Protein AF-A0AAP0N2M9-F1 (afdb_monomer)

Secondary structure (DSSP, 8-state):
----TTHHHHHHHHHHHHGGGHHHHHHHHHHHHHHH-GGGGGGSTTTTT--S-GGG-HHHHHHHHHHHHHHH--

Radius of gyration: 14.4 Å; Cα contacts (8 Å, |Δi|>4): 39; chains: 1; bounding box: 37×22×34 Å

Organism: Liquidambar formosana (NCBI:txid63359)

InterPro domains:
  IPR000971 Globin [PF00042] (28-66)
  IPR000971 Globin [PS01033] (2-74)
  IPR001032 Leghaemoglobin-like [PTHR22924] (2-68)
  IPR009050 G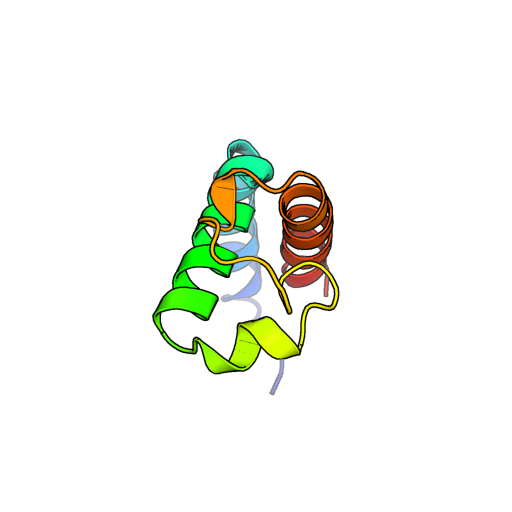lobin-like superfamily [SSF46458] (1-66)
  IPR012292 Globin/Protoglobin [G3DSA:1.10.490.10] (1-71)

Sequence (74 aa):
MGFTEKEEPLVKESWEVLKQYIPQQSVHFFTLILEIAPGAKSMFSYLKDSDEIPQNNPKLKAHAVKKYIKFYFC

Structure (mmCIF, N/CA/C/O backbone):
data_AF-A0AAP0N2M9-F1
#
_entry.id   AF-A0AAP0N2M9-F1
#
loop_
_atom_site.group_PDB
_atom_site.id
_atom_site.type_symbol
_atom_site.label_atom_id
_atom_site.label_alt_id
_atom_site.label_comp_id
_atom_site.label_asym_id
_atom_site.label_entity_id
_atom_site.label_seq_id
_atom_site.pdbx_PDB_ins_code
_atom_site.Cartn_x
_atom_site.Cartn_y
_atom_site.Cartn_z
_atom_site.occupancy
_atom_site.B_iso_or_equiv
_atom_site.auth_seq_id
_atom_site.auth_comp_id
_atom_site.auth_asym_id
_atom_site.auth_atom_id
_atom_site.pdbx_PDB_model_nu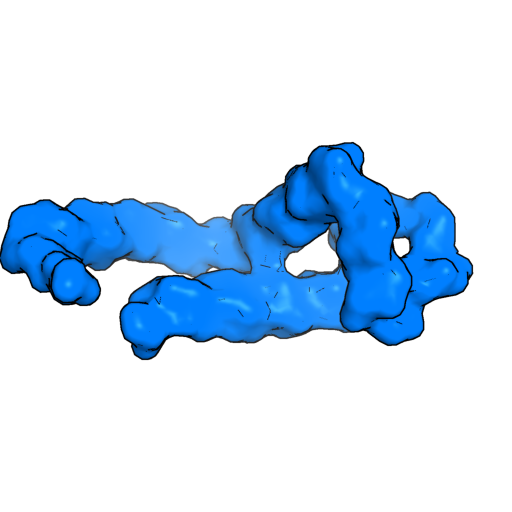m
ATOM 1 N N . MET A 1 1 ? -27.157 6.826 -0.939 1.00 49.72 1 MET A N 1
ATOM 2 C CA . MET A 1 1 ? -26.447 5.815 -0.130 1.00 49.72 1 MET A CA 1
ATOM 3 C C . MET A 1 1 ? -25.177 6.470 0.368 1.00 49.72 1 MET A C 1
ATOM 5 O O . MET A 1 1 ? -24.374 6.877 -0.459 1.00 49.72 1 MET A O 1
ATOM 9 N N . GLY A 1 2 ? -25.075 6.682 1.675 1.00 72.25 2 GLY A N 1
ATOM 10 C CA . GLY A 1 2 ? -23.911 7.266 2.340 1.00 72.25 2 GLY A CA 1
ATOM 11 C C . GLY A 1 2 ? -23.547 6.398 3.538 1.00 72.25 2 GLY A C 1
ATOM 12 O O . GLY A 1 2 ? -24.396 5.631 3.995 1.00 72.25 2 GLY A O 1
ATOM 13 N N . PHE A 1 3 ? -22.300 6.502 3.990 1.00 77.44 3 PHE A N 1
ATOM 14 C CA . PHE A 1 3 ? -21.807 5.814 5.182 1.00 77.44 3 PHE A CA 1
ATOM 15 C C . PHE A 1 3 ? -22.758 6.015 6.368 1.00 77.44 3 PHE A C 1
ATOM 17 O O . PHE A 1 3 ? -23.205 7.133 6.631 1.00 77.44 3 PHE A O 1
ATOM 24 N N . THR A 1 4 ? -23.084 4.933 7.069 1.00 84.19 4 THR A N 1
ATOM 25 C CA . THR A 1 4 ? -23.876 4.988 8.300 1.00 84.19 4 THR A CA 1
ATOM 26 C C . THR A 1 4 ? -22.986 5.299 9.504 1.00 84.19 4 THR A C 1
ATOM 28 O O . THR A 1 4 ? -21.802 4.955 9.525 1.00 84.19 4 THR A O 1
ATOM 31 N N . GLU A 1 5 ? -23.566 5.874 10.562 1.00 82.62 5 GLU A N 1
ATOM 32 C CA . GLU A 1 5 ? -22.856 6.189 11.818 1.00 82.62 5 GLU A CA 1
ATOM 33 C C . GLU A 1 5 ? -22.227 4.959 12.498 1.00 82.62 5 GLU A C 1
ATOM 35 O O . GLU A 1 5 ? -21.352 5.096 13.347 1.00 82.62 5 GLU A O 1
ATOM 40 N N . LYS A 1 6 ? -22.662 3.744 12.136 1.00 87.31 6 LYS A N 1
ATOM 41 C CA . LYS A 1 6 ? -22.105 2.483 12.647 1.00 87.31 6 LYS A CA 1
ATOM 42 C C . LYS A 1 6 ? -20.939 1.961 11.809 1.00 87.31 6 LYS A C 1
ATOM 44 O O . LYS A 1 6 ? -20.107 1.230 12.332 1.00 87.31 6 LYS A O 1
ATOM 49 N N . GLU A 1 7 ? -20.866 2.318 10.531 1.00 87.19 7 GLU A N 1
ATOM 50 C CA . GLU A 1 7 ? -19.789 1.894 9.627 1.00 87.19 7 GLU A CA 1
ATOM 51 C C . GLU A 1 7 ? -18.556 2.790 9.767 1.00 87.19 7 GLU A C 1
ATOM 53 O O . GLU A 1 7 ? -17.431 2.299 9.725 1.00 87.19 7 GLU A O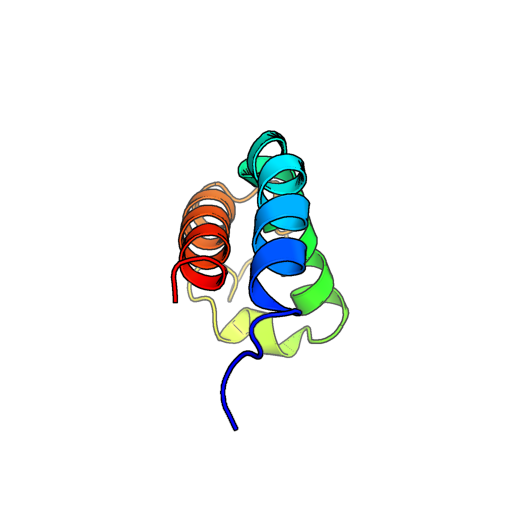 1
ATOM 58 N N . GLU A 1 8 ? -18.753 4.091 9.997 1.00 85.19 8 GLU A N 1
ATOM 59 C CA . GLU A 1 8 ? -17.664 5.048 10.208 1.00 85.19 8 GLU A CA 1
ATOM 60 C C . GLU A 1 8 ? -16.676 4.641 11.329 1.00 85.19 8 GLU A C 1
ATOM 62 O O . GLU A 1 8 ? -15.468 4.642 11.067 1.00 85.19 8 GLU A O 1
ATOM 67 N N . PRO A 1 9 ? -17.109 4.258 12.551 1.00 88.56 9 PRO A N 1
ATOM 68 C CA . PRO A 1 9 ? -16.180 3.835 13.598 1.00 88.56 9 PRO A CA 1
ATOM 69 C C . PRO A 1 9 ? -15.437 2.545 13.232 1.00 88.56 9 PRO A C 1
ATOM 71 O O . PRO A 1 9 ? -14.236 2.457 13.470 1.00 88.56 9 PRO A O 1
ATOM 74 N N . LEU A 1 10 ? -16.096 1.588 12.571 1.00 89.44 10 LEU A N 1
ATOM 75 C CA . LEU A 1 10 ? -15.465 0.331 12.150 1.00 89.44 10 LEU A CA 1
ATOM 76 C C . LEU A 1 10 ? -14.352 0.564 11.119 1.00 89.44 10 LEU A C 1
ATOM 78 O O . LEU A 1 10 ? -13.292 -0.066 11.183 1.00 89.44 10 LEU A O 1
ATOM 82 N N . VAL A 1 11 ? -14.566 1.490 10.179 1.00 87.69 11 VAL A N 1
ATOM 83 C CA . VAL A 1 11 ? -13.539 1.883 9.204 1.00 87.69 11 VAL A CA 1
ATOM 84 C C . VAL A 1 11 ? -12.366 2.567 9.900 1.00 87.69 11 VAL A C 1
ATOM 86 O O . VAL A 1 11 ? -11.215 2.250 9.593 1.00 87.69 11 VAL A O 1
ATOM 89 N N . LYS A 1 12 ? -12.631 3.455 10.866 1.00 86.00 12 LYS A N 1
ATOM 90 C CA . LYS A 1 12 ? -11.581 4.128 11.647 1.00 86.00 12 LYS A CA 1
ATOM 91 C C . LYS A 1 12 ? -10.750 3.136 12.459 1.00 86.00 12 LYS A C 1
ATOM 93 O O . LYS A 1 12 ? -9.527 3.181 12.389 1.00 86.00 12 LYS A O 1
ATOM 98 N N . GLU A 1 13 ? -11.387 2.215 13.174 1.00 90.06 13 GLU A N 1
ATOM 99 C CA . GLU A 1 13 ? -10.696 1.186 13.961 1.00 90.06 13 GLU A CA 1
ATOM 100 C C . GLU A 1 13 ? -9.838 0.273 13.077 1.00 90.06 13 GLU A C 1
ATOM 102 O O . GLU A 1 13 ? -8.668 0.027 13.375 1.00 90.06 13 GLU A O 1
ATOM 107 N N . SER A 1 14 ? -10.377 -0.162 11.935 1.00 88.94 14 SER A N 1
ATOM 108 C CA . SER A 1 14 ? -9.628 -0.969 10.964 1.00 88.94 14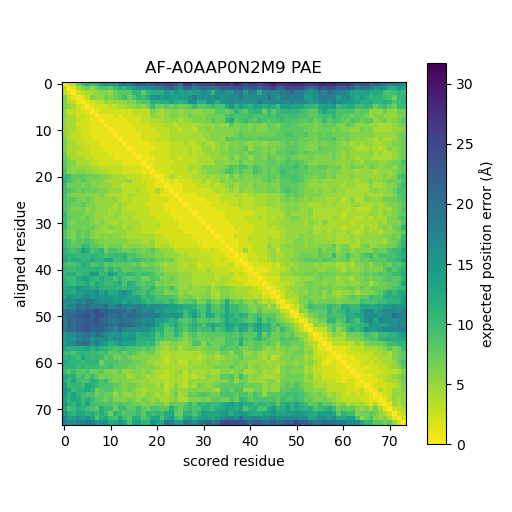 SER A CA 1
ATOM 109 C C . SER A 1 14 ? -8.427 -0.204 10.396 1.00 88.94 14 SER A C 1
ATOM 111 O O . SER A 1 14 ? -7.342 -0.766 10.216 1.00 88.94 14 SER A O 1
ATOM 113 N N . TRP A 1 15 ? -8.591 1.097 10.142 1.00 85.12 15 TRP A N 1
ATOM 114 C CA . TRP A 1 15 ? -7.523 1.965 9.655 1.00 85.12 15 TRP A CA 1
ATOM 115 C C . TRP A 1 15 ? -6.382 2.129 10.665 1.00 85.12 15 TRP A C 1
ATOM 117 O O . TRP A 1 15 ? -5.216 2.105 10.269 1.00 85.12 15 TRP A O 1
ATOM 127 N N . GLU A 1 16 ? -6.681 2.238 11.961 1.00 88.25 16 GLU A N 1
ATOM 128 C CA . GLU A 1 16 ? -5.664 2.360 13.014 1.00 88.25 16 GLU A CA 1
ATOM 129 C C . GLU A 1 16 ? -4.696 1.167 13.050 1.00 88.25 16 GLU A C 1
ATOM 131 O O . GLU A 1 16 ? -3.507 1.343 13.332 1.00 88.25 16 GLU A O 1
ATOM 136 N N . VAL A 1 17 ? -5.178 -0.026 12.696 1.00 89.06 17 VAL A N 1
ATOM 137 C CA . VAL A 1 17 ? -4.350 -1.229 12.545 1.00 89.06 17 VAL A CA 1
ATOM 138 C C . VAL A 1 17 ? -3.604 -1.209 11.208 1.00 89.06 17 VAL A C 1
ATOM 140 O O . VAL A 1 17 ? -2.386 -1.389 11.160 1.00 89.06 17 VAL A O 1
ATOM 143 N N . LEU A 1 18 ? -4.312 -0.944 10.105 1.00 84.56 18 LEU A N 1
ATOM 144 C CA . LEU A 1 18 ? -3.748 -1.006 8.752 1.00 84.56 18 LEU A CA 1
ATOM 145 C C . LEU A 1 18 ? -2.674 0.056 8.498 1.00 84.56 18 LEU A C 1
ATOM 147 O O . LEU A 1 18 ? -1.737 -0.195 7.733 1.00 84.56 18 LEU A O 1
ATOM 151 N N . LYS A 1 19 ? -2.765 1.225 9.145 1.00 83.19 19 LYS A N 1
ATOM 152 C CA . LYS A 1 19 ? -1.827 2.330 8.920 1.00 83.19 19 LYS A CA 1
ATOM 153 C C . LYS A 1 19 ? -0.381 1.979 9.288 1.00 83.19 19 LYS A C 1
ATOM 155 O O . LYS A 1 19 ? 0.552 2.514 8.695 1.00 83.19 19 LYS A O 1
ATOM 160 N N . GLN A 1 20 ? -0.190 1.049 10.225 1.00 86.56 20 GLN A N 1
ATOM 161 C CA . GLN A 1 20 ? 1.133 0.606 10.679 1.00 86.56 20 GLN A CA 1
ATOM 162 C C . GLN A 1 20 ? 1.887 -0.192 9.603 1.00 86.56 20 GLN A C 1
ATOM 164 O O . GLN A 1 20 ? 3.115 -0.217 9.593 1.00 86.56 20 GLN A O 1
ATOM 169 N N . TYR A 1 21 ? 1.156 -0.783 8.654 1.00 86.25 21 TYR A N 1
ATOM 170 C CA . TYR A 1 21 ? 1.693 -1.685 7.636 1.00 86.25 21 TYR A CA 1
ATOM 171 C C . TYR A 1 21 ? 1.483 -1.164 6.210 1.00 86.25 21 TYR A C 1
ATOM 173 O O . TYR A 1 21 ? 1.629 -1.923 5.252 1.00 86.25 21 TYR A O 1
ATOM 181 N N . ILE A 1 22 ? 1.182 0.133 6.032 1.00 83.00 22 ILE A N 1
ATOM 182 C CA . ILE A 1 22 ? 0.871 0.734 4.720 1.00 83.00 22 ILE A CA 1
ATOM 183 C C . ILE A 1 22 ? 1.877 0.347 3.627 1.00 83.00 22 ILE A C 1
ATOM 185 O O . ILE A 1 22 ? 1.426 -0.061 2.555 1.00 83.00 22 ILE A O 1
ATOM 189 N N . PRO A 1 23 ? 3.209 0.420 3.825 1.00 81.12 23 PRO A N 1
ATOM 190 C CA . PRO A 1 23 ? 4.152 0.098 2.754 1.00 81.12 23 PRO A CA 1
ATOM 191 C C . PRO A 1 23 ? 4.048 -1.353 2.270 1.00 81.12 23 PRO A C 1
ATOM 193 O O . PRO A 1 23 ? 4.218 -1.616 1.085 1.00 81.12 23 PRO A O 1
ATOM 196 N N . GLN A 1 24 ? 3.754 -2.288 3.171 1.00 83.06 24 GLN A N 1
ATOM 197 C CA . GLN A 1 24 ? 3.659 -3.718 2.872 1.00 83.06 24 GLN A CA 1
ATOM 198 C C . GLN A 1 24 ? 2.272 -4.060 2.318 1.00 83.06 24 GLN A C 1
ATOM 200 O O . GLN A 1 24 ? 2.159 -4.691 1.267 1.00 83.06 24 GLN A O 1
ATOM 205 N N . GLN A 1 25 ? 1.220 -3.564 2.973 1.00 83.38 25 GLN A N 1
ATOM 206 C CA . GLN A 1 25 ? -0.165 -3.844 2.613 1.00 83.38 25 GLN A CA 1
ATOM 207 C C . GLN A 1 25 ? -0.555 -3.211 1.278 1.00 83.38 25 GLN A C 1
ATOM 209 O O . GLN A 1 25 ? -1.250 -3.835 0.482 1.00 83.38 25 GLN A O 1
ATOM 214 N N . SER A 1 26 ? -0.076 -1.995 0.997 1.00 82.19 26 SER A N 1
ATOM 215 C CA . SER A 1 26 ? -0.347 -1.327 -0.279 1.00 82.19 26 SER A CA 1
ATOM 216 C C . SER A 1 26 ? 0.248 -2.107 -1.449 1.00 82.19 26 SER A C 1
ATOM 218 O O . SER A 1 26 ? -0.428 -2.338 -2.443 1.00 82.19 26 SER A O 1
ATOM 220 N N . VAL A 1 27 ? 1.484 -2.588 -1.322 1.00 83.56 27 VAL A N 1
ATOM 221 C CA . VAL A 1 27 ? 2.114 -3.410 -2.358 1.00 83.56 27 VAL A CA 1
ATOM 222 C C . VAL A 1 27 ? 1.375 -4.732 -2.525 1.00 83.56 27 VAL A C 1
ATOM 224 O O . VAL A 1 27 ? 1.059 -5.097 -3.651 1.00 83.56 27 VAL A O 1
ATOM 227 N N . HIS A 1 28 ? 1.051 -5.418 -1.425 1.00 85.19 28 HIS A N 1
ATOM 228 C CA . HIS A 1 28 ? 0.308 -6.677 -1.473 1.00 85.19 28 HIS A CA 1
ATOM 229 C C . HIS A 1 28 ? -1.055 -6.517 -2.161 1.00 85.19 28 HIS A C 1
ATOM 231 O O . HIS A 1 28 ? -1.393 -7.303 -3.040 1.00 85.19 28 HIS A O 1
ATOM 237 N N . PHE A 1 29 ? -1.793 -5.451 -1.843 1.00 84.81 29 PHE A N 1
ATOM 238 C CA . PHE A 1 29 ? -3.077 -5.132 -2.465 1.00 84.81 29 PHE A CA 1
ATOM 239 C C . PHE A 1 29 ? -2.974 -4.967 -3.987 1.00 84.81 29 PHE A C 1
ATOM 2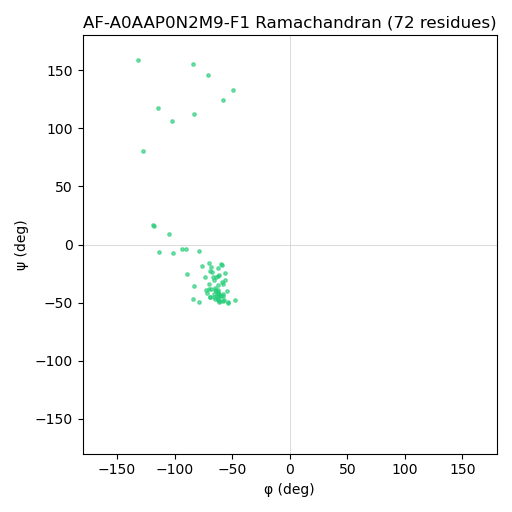41 O O . PHE A 1 29 ? -3.746 -5.568 -4.732 1.00 84.81 29 PHE A O 1
ATOM 248 N N . PHE A 1 30 ? -2.002 -4.188 -4.470 1.00 81.00 30 PHE A N 1
ATOM 249 C CA . PHE A 1 30 ? -1.815 -4.006 -5.911 1.00 81.00 30 PHE A CA 1
ATOM 250 C C . PHE A 1 30 ? -1.285 -5.271 -6.593 1.00 81.00 30 PHE A C 1
ATOM 252 O O . PHE A 1 30 ? -1.684 -5.544 -7.721 1.00 81.00 30 PHE A O 1
ATOM 259 N N . THR A 1 31 ? -0.449 -6.071 -5.927 1.00 83.50 31 THR A N 1
ATOM 260 C CA . THR A 1 31 ? -0.035 -7.381 -6.445 1.00 83.50 31 THR A C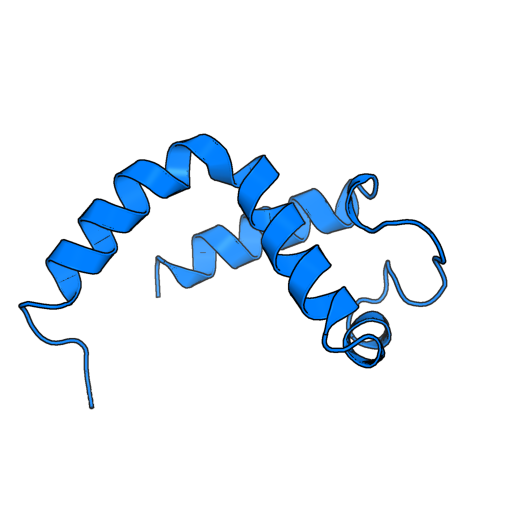A 1
ATOM 261 C C . THR A 1 31 ? -1.241 -8.301 -6.630 1.00 83.50 31 THR A C 1
ATOM 263 O O . THR A 1 31 ? -1.423 -8.810 -7.730 1.00 83.50 31 THR A O 1
ATOM 266 N N . LEU A 1 32 ? -2.116 -8.425 -5.626 1.00 86.88 32 LEU A N 1
ATOM 267 C CA . LEU A 1 32 ? -3.340 -9.232 -5.719 1.00 86.88 32 LEU A CA 1
ATOM 268 C C . LEU A 1 32 ? -4.249 -8.781 -6.871 1.00 86.88 32 LEU A C 1
ATOM 270 O O . LEU A 1 32 ? -4.761 -9.610 -7.619 1.00 86.88 32 LEU A O 1
ATOM 274 N N . ILE A 1 33 ? -4.429 -7.469 -7.062 1.00 84.75 33 ILE A N 1
ATOM 275 C CA . ILE A 1 33 ? -5.212 -6.940 -8.192 1.00 84.75 33 ILE A CA 1
ATOM 276 C C . ILE A 1 33 ? -4.606 -7.371 -9.528 1.00 84.75 33 ILE A C 1
ATOM 278 O O . ILE A 1 33 ? -5.339 -7.757 -10.433 1.00 84.75 33 ILE A O 1
ATOM 282 N N . LEU A 1 34 ? -3.283 -7.293 -9.666 1.00 82.81 34 LEU A N 1
ATOM 283 C CA . LEU A 1 34 ? -2.590 -7.642 -10.906 1.00 82.81 34 LEU A CA 1
ATOM 284 C C . LEU A 1 34 ? -2.545 -9.156 -11.148 1.00 82.81 34 LEU A C 1
ATOM 286 O O . LEU A 1 34 ? -2.503 -9.571 -12.303 1.00 82.81 34 LEU A O 1
ATOM 290 N N . GLU A 1 35 ? -2.573 -9.968 -10.090 1.00 84.62 35 GLU A N 1
ATOM 291 C CA . GLU A 1 35 ? -2.721 -11.425 -10.175 1.00 84.62 35 GLU A CA 1
ATOM 292 C C . GLU A 1 35 ? -4.124 -11.820 -10.651 1.00 84.62 35 GLU A C 1
ATOM 294 O O . GLU A 1 35 ? -4.257 -12.654 -11.544 1.00 84.62 35 GLU A O 1
ATOM 299 N N . ILE A 1 36 ? -5.170 -11.190 -10.107 1.00 87.75 36 ILE A N 1
ATOM 300 C CA . ILE A 1 36 ? -6.566 -11.455 -10.494 1.00 87.75 36 ILE A CA 1
ATOM 301 C C . ILE A 1 36 ? -6.866 -10.896 -11.891 1.00 87.75 36 ILE A C 1
ATOM 303 O O . ILE A 1 36 ? -7.547 -11.530 -12.696 1.00 87.75 36 ILE A O 1
ATOM 307 N N . ALA A 1 37 ? -6.372 -9.694 -12.182 1.00 86.75 37 ALA A N 1
ATOM 308 C CA . ALA A 1 37 ? -6.630 -8.962 -13.413 1.00 86.75 37 ALA A CA 1
ATOM 309 C C . ALA A 1 37 ? -5.306 -8.523 -14.062 1.00 86.75 37 ALA A C 1
ATOM 311 O O . ALA A 1 37 ? -4.925 -7.350 -13.977 1.00 86.75 37 ALA A O 1
ATOM 312 N N . PRO A 1 38 ? -4.616 -9.420 -14.791 1.00 82.12 38 PRO A N 1
ATOM 313 C CA . PRO A 1 38 ? -3.340 -9.097 -15.431 1.00 82.12 38 PRO A CA 1
ATOM 314 C C . PRO A 1 38 ? -3.459 -7.969 -16.467 1.00 82.12 38 PRO A C 1
ATOM 316 O O . PRO A 1 38 ? -2.508 -7.217 -16.667 1.00 82.12 38 PRO A O 1
ATOM 319 N N . GLY A 1 39 ? -4.644 -7.774 -17.062 1.00 82.62 39 GLY A N 1
ATOM 320 C CA . GLY A 1 39 ? -4.933 -6.646 -17.954 1.00 82.62 39 GLY A CA 1
ATOM 321 C C . GLY A 1 39 ? -4.827 -5.270 -17.283 1.00 82.62 39 GLY A C 1
ATOM 322 O O . GLY A 1 39 ? -4.604 -4.275 -17.964 1.00 82.62 39 GLY A O 1
ATOM 323 N N . ALA A 1 40 ? -4.903 -5.185 -15.951 1.00 84.44 40 ALA A N 1
ATOM 324 C CA . ALA A 1 40 ? -4.680 -3.931 -15.238 1.00 84.44 40 ALA A CA 1
ATOM 325 C C . ALA A 1 40 ? -3.212 -3.469 -15.306 1.00 84.44 40 ALA A C 1
ATOM 327 O O . ALA A 1 40 ? -2.956 -2.275 -15.147 1.00 84.44 40 ALA A O 1
ATOM 328 N N . LYS A 1 41 ? -2.246 -4.355 -15.619 1.00 80.44 41 LYS A N 1
ATOM 329 C CA . LYS A 1 41 ? -0.830 -3.975 -15.810 1.00 80.44 41 LYS A CA 1
ATOM 330 C C . LYS A 1 41 ? -0.674 -2.866 -16.849 1.00 80.44 41 LYS A C 1
ATOM 332 O O . LYS A 1 41 ? 0.086 -1.930 -16.620 1.00 80.44 41 LYS A O 1
ATOM 337 N N . SER A 1 42 ? -1.438 -2.908 -17.944 1.00 81.25 42 SER A N 1
ATOM 338 C CA . SER A 1 42 ? -1.350 -1.902 -19.011 1.00 81.25 42 SER A CA 1
ATOM 339 C C . SER A 1 42 ? -1.879 -0.524 -18.604 1.00 81.25 42 SER A C 1
ATOM 341 O O . SER A 1 42 ? -1.577 0.460 -19.278 1.00 81.25 42 SER A O 1
ATOM 343 N N . MET A 1 43 ? -2.644 -0.428 -17.510 1.00 82.38 43 MET A N 1
ATOM 344 C CA . MET A 1 43 ? -3.096 0.850 -16.943 1.00 82.38 43 MET A CA 1
ATOM 345 C C . MET A 1 43 ? -1.975 1.572 -16.186 1.00 82.38 43 MET A C 1
ATOM 347 O O . MET A 1 43 ? -2.043 2.782 -15.968 1.00 82.38 43 MET A O 1
ATOM 351 N N . PHE A 1 44 ? -0.923 0.846 -15.805 1.00 79.12 44 PHE A N 1
ATOM 352 C CA . PHE A 1 44 ? 0.253 1.395 -15.153 1.00 79.12 44 PHE A CA 1
ATOM 353 C C . PHE A 1 44 ? 1.381 1.520 -16.175 1.00 79.12 44 PHE A C 1
ATOM 355 O O . PHE A 1 44 ? 2.024 0.542 -16.548 1.00 79.12 44 PHE A O 1
ATOM 362 N N . SER A 1 45 ? 1.672 2.750 -16.598 1.00 76.44 45 SER A N 1
ATOM 363 C CA . SER A 1 45 ? 2.729 3.032 -17.583 1.00 76.44 45 SER A CA 1
ATOM 364 C C . SER A 1 45 ? 4.110 2.499 -17.182 1.00 76.44 45 SER A C 1
ATOM 366 O O . SER A 1 45 ? 4.932 2.220 -18.043 1.00 76.44 45 SER A O 1
ATOM 368 N N . TYR A 1 46 ? 4.358 2.323 -15.883 1.00 76.62 46 TYR A N 1
ATOM 369 C CA . TYR A 1 46 ? 5.601 1.787 -15.327 1.00 76.62 46 TYR A CA 1
ATOM 370 C C . TYR A 1 46 ? 5.618 0.256 -15.160 1.00 76.62 46 TYR A C 1
ATOM 372 O O . TYR A 1 46 ? 6.643 -0.276 -14.742 1.00 76.62 46 TYR A O 1
ATOM 380 N N . LEU A 1 47 ? 4.509 -0.438 -15.446 1.00 75.19 47 LEU A N 1
ATOM 381 C CA . LEU A 1 47 ? 4.406 -1.907 -15.447 1.00 75.19 47 LEU A CA 1
ATOM 382 C C . LEU A 1 47 ? 4.161 -2.486 -16.847 1.00 75.19 47 LEU A C 1
ATOM 384 O O . LEU A 1 47 ? 4.169 -3.702 -17.000 1.00 75.19 47 LEU A O 1
ATOM 388 N N . LYS A 1 48 ? 3.938 -1.638 -17.858 1.00 70.88 48 LYS A N 1
ATOM 389 C CA . LYS A 1 48 ? 3.563 -2.054 -19.215 1.00 70.88 48 LYS A CA 1
ATOM 390 C C . LYS A 1 48 ? 4.582 -2.997 -19.872 1.00 70.88 48 LYS A C 1
ATOM 392 O O . LYS A 1 48 ? 4.167 -3.903 -20.583 1.00 70.88 48 LYS A O 1
ATOM 397 N N . ASP A 1 49 ? 5.868 -2.804 -19.581 1.00 67.88 49 ASP A N 1
ATOM 398 C CA . ASP A 1 49 ? 6.983 -3.534 -20.204 1.00 67.88 49 ASP A CA 1
ATOM 399 C C . ASP A 1 49 ? 7.797 -4.358 -19.183 1.00 67.88 49 ASP A C 1
ATOM 401 O O . ASP A 1 49 ? 8.941 -4.723 -19.441 1.00 67.88 49 ASP A O 1
ATOM 405 N N . SER A 1 50 ? 7.248 -4.598 -17.986 1.00 66.31 50 SER A N 1
ATOM 406 C CA . SER A 1 50 ? 7.947 -5.294 -16.902 1.00 66.31 50 SER A CA 1
ATOM 407 C C . SER A 1 50 ? 7.284 -6.634 -16.589 1.00 66.31 50 SER A C 1
ATOM 409 O O . SER A 1 50 ? 6.140 -6.686 -16.130 1.00 66.31 50 SER A O 1
ATOM 411 N N . ASP A 1 51 ? 8.040 -7.714 -16.787 1.00 64.44 51 ASP A N 1
ATOM 412 C CA . ASP A 1 51 ? 7.688 -9.062 -16.324 1.00 64.44 51 ASP A CA 1
ATOM 413 C C . ASP A 1 51 ? 7.975 -9.261 -14.825 1.00 64.44 51 ASP A C 1
ATOM 415 O O . ASP A 1 51 ? 7.635 -10.298 -14.254 1.00 64.44 51 ASP A O 1
ATOM 419 N N . GLU A 1 52 ? 8.592 -8.274 -14.165 1.00 62.91 52 GLU A N 1
ATOM 420 C CA . GLU A 1 52 ? 8.973 -8.389 -12.762 1.00 62.91 52 GLU A CA 1
ATOM 421 C C . GLU A 1 52 ? 7.764 -8.362 -11.827 1.00 62.91 52 GLU A C 1
ATOM 423 O O . GLU A 1 52 ? 6.773 -7.648 -12.025 1.00 62.91 52 GLU A O 1
ATOM 428 N N . ILE A 1 53 ? 7.891 -9.125 -10.739 1.00 62.47 53 ILE A N 1
ATOM 429 C CA . ILE A 1 53 ? 6.933 -9.111 -9.641 1.00 62.47 53 ILE A CA 1
ATOM 430 C C . ILE A 1 53 ? 6.863 -7.670 -9.103 1.00 62.47 53 ILE A C 1
ATOM 432 O O . ILE A 1 53 ? 7.886 -7.118 -8.677 1.00 62.47 53 ILE A O 1
ATOM 436 N N . PRO A 1 54 ? 5.666 -7.055 -9.061 1.00 65.69 54 PRO A N 1
ATOM 437 C CA . PRO A 1 54 ? 5.515 -5.634 -8.763 1.00 65.69 54 PRO A CA 1
ATOM 438 C C . PRO A 1 54 ? 6.071 -5.215 -7.381 1.00 65.69 54 PRO A C 1
ATOM 440 O O . PRO A 1 54 ? 6.353 -4.037 -7.151 1.00 65.69 54 PRO A O 1
ATOM 443 N N . GLN A 1 55 ? 6.298 -6.178 -6.476 1.00 65.88 55 GLN A N 1
ATOM 444 C CA . GLN A 1 55 ? 6.855 -5.986 -5.133 1.00 65.88 55 GLN A CA 1
ATOM 445 C C . GLN A 1 55 ? 8.214 -5.281 -5.081 1.00 65.88 55 GLN A C 1
ATOM 447 O O . GLN A 1 55 ? 8.482 -4.581 -4.101 1.00 65.88 55 GLN A O 1
ATOM 452 N N . ASN A 1 56 ? 9.063 -5.424 -6.099 1.00 69.94 56 ASN A N 1
ATOM 453 C CA . ASN A 1 56 ? 10.385 -4.792 -6.104 1.00 69.94 56 ASN A CA 1
ATOM 454 C C . ASN A 1 56 ? 10.418 -3.429 -6.800 1.00 69.94 56 ASN A C 1
ATOM 456 O O . ASN A 1 56 ? 11.428 -2.734 -6.713 1.00 69.94 56 ASN A O 1
ATOM 460 N N . ASN A 1 57 ? 9.311 -2.980 -7.399 1.00 73.56 57 ASN A N 1
ATOM 461 C CA . ASN A 1 57 ? 9.289 -1.725 -8.138 1.00 73.56 57 ASN A CA 1
ATOM 462 C C . ASN A 1 57 ? 9.081 -0.514 -7.196 1.00 73.56 57 ASN A C 1
ATOM 464 O O . ASN A 1 57 ? 7.987 -0.333 -6.646 1.00 73.56 57 ASN A O 1
ATOM 468 N N . PRO A 1 58 ? 10.080 0.375 -7.022 1.00 78.81 58 PRO A N 1
ATOM 469 C CA . PRO A 1 58 ? 9.959 1.534 -6.136 1.00 78.81 58 PRO A CA 1
ATOM 470 C C . PRO A 1 58 ? 8.889 2.537 -6.601 1.00 78.81 58 PRO A C 1
ATOM 472 O O . PRO A 1 58 ? 8.269 3.201 -5.767 1.00 78.81 58 PRO A O 1
ATOM 475 N N . LYS A 1 59 ? 8.608 2.621 -7.912 1.00 78.81 59 LYS A N 1
ATOM 476 C CA . LYS A 1 59 ? 7.548 3.488 -8.456 1.00 78.81 59 LYS A CA 1
ATOM 477 C C . LYS A 1 59 ? 6.160 2.965 -8.092 1.00 78.81 59 LYS A C 1
ATOM 479 O O . LYS A 1 59 ? 5.291 3.766 -7.746 1.00 78.81 59 LYS A O 1
ATOM 484 N N . LEU A 1 60 ? 5.970 1.642 -8.100 1.00 77.44 60 LEU A N 1
ATOM 485 C CA . LEU A 1 60 ? 4.722 1.046 -7.629 1.00 77.44 60 LEU A CA 1
ATOM 486 C C . LEU A 1 60 ? 4.541 1.281 -6.134 1.00 77.44 60 LEU A C 1
ATOM 488 O O . LEU A 1 60 ? 3.462 1.700 -5.742 1.00 77.44 60 LEU A O 1
ATOM 492 N N . LYS A 1 61 ? 5.579 1.089 -5.309 1.00 77.50 61 LYS A N 1
ATOM 493 C CA . LYS A 1 61 ? 5.502 1.350 -3.858 1.00 77.50 61 LYS A CA 1
ATOM 494 C C . LYS A 1 61 ? 5.004 2.765 -3.570 1.00 77.50 61 LYS A C 1
ATOM 496 O O . LYS A 1 61 ? 4.040 2.943 -2.832 1.00 77.50 61 LYS A O 1
ATOM 501 N N . ALA A 1 62 ? 5.604 3.770 -4.209 1.00 81.81 62 ALA A N 1
ATOM 502 C CA . ALA A 1 62 ? 5.197 5.162 -4.032 1.00 81.81 62 ALA A CA 1
ATOM 503 C C . ALA A 1 62 ? 3.747 5.421 -4.491 1.00 81.81 62 ALA A C 1
ATOM 505 O O . ALA A 1 62 ? 2.995 6.127 -3.816 1.00 81.81 62 ALA A O 1
ATOM 506 N N . HIS A 1 63 ? 3.331 4.838 -5.621 1.00 81.56 63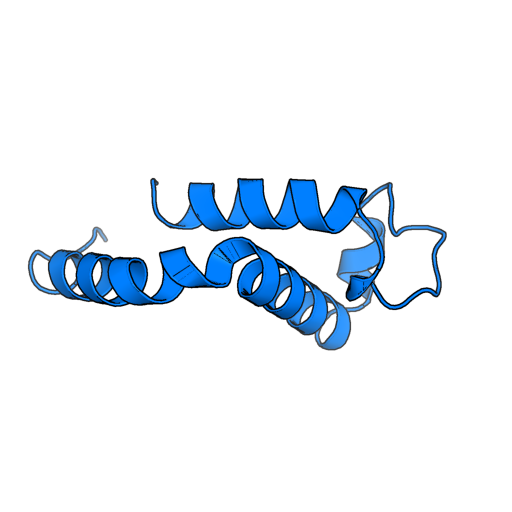 HIS A N 1
ATOM 507 C CA . HIS A 1 63 ? 1.964 4.984 -6.126 1.00 81.56 63 HIS A CA 1
ATOM 508 C C . HIS A 1 63 ? 0.937 4.264 -5.244 1.00 81.56 63 HIS A C 1
ATOM 510 O O . HIS A 1 63 ? -0.099 4.840 -4.911 1.00 81.56 63 HIS A O 1
ATOM 516 N N . ALA A 1 64 ? 1.244 3.032 -4.845 1.00 80.25 64 ALA A N 1
ATOM 517 C CA . ALA A 1 64 ? 0.406 2.175 -4.028 1.00 80.25 64 ALA A CA 1
ATOM 518 C C . ALA A 1 64 ? 0.160 2.813 -2.665 1.00 80.25 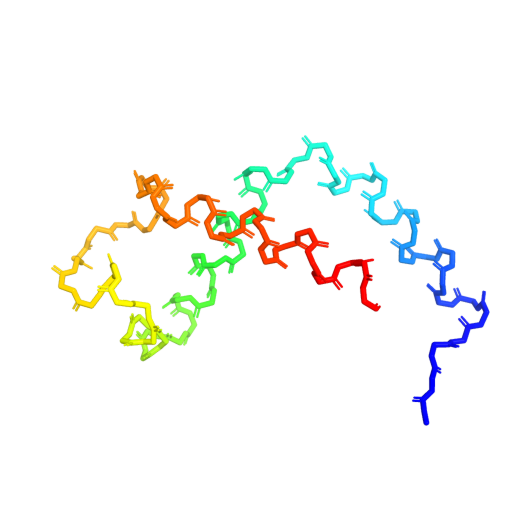64 ALA A C 1
ATOM 520 O O . ALA A 1 64 ? -0.994 2.980 -2.292 1.00 80.25 64 ALA A O 1
ATOM 521 N N . VAL A 1 65 ? 1.205 3.279 -1.974 1.00 79.31 65 VAL A N 1
ATOM 522 C CA . VAL A 1 65 ? 1.075 3.998 -0.696 1.00 79.31 65 VAL A CA 1
ATOM 523 C C . VAL A 1 65 ? 0.184 5.233 -0.852 1.00 79.31 65 VAL A C 1
ATOM 525 O O . VAL A 1 65 ? -0.762 5.417 -0.088 1.00 79.31 65 VAL A O 1
ATOM 528 N N . LYS A 1 66 ? 0.425 6.055 -1.881 1.00 80.56 66 LYS A N 1
ATOM 529 C CA . LYS A 1 66 ? -0.358 7.276 -2.126 1.00 80.56 66 LYS A CA 1
ATOM 530 C C . LYS A 1 66 ? -1.836 6.980 -2.390 1.00 80.56 66 LYS A C 1
ATOM 532 O O . LYS A 1 66 ? -2.703 7.699 -1.895 1.00 80.56 66 LYS A O 1
ATOM 537 N N . LYS A 1 67 ? -2.136 5.952 -3.187 1.00 77.81 67 LYS A N 1
ATOM 538 C CA . LYS A 1 67 ? -3.513 5.545 -3.501 1.00 77.81 67 LYS A CA 1
ATOM 539 C C . LYS A 1 67 ? -4.192 4.865 -2.319 1.00 77.81 67 LYS A C 1
ATOM 541 O O . LYS A 1 67 ? -5.352 5.162 -2.068 1.00 77.81 67 LYS A O 1
ATOM 546 N N . TYR A 1 68 ? -3.463 4.033 -1.583 1.00 73.25 68 TYR A N 1
ATOM 547 C CA . TYR A 1 68 ? -3.951 3.338 -0.400 1.00 73.25 68 TYR A CA 1
ATOM 548 C C . TYR A 1 68 ? -4.352 4.331 0.691 1.00 73.25 68 TYR A C 1
ATOM 550 O O . TYR A 1 68 ? -5.467 4.264 1.181 1.00 73.25 68 TYR A O 1
ATOM 558 N N . ILE A 1 69 ? -3.520 5.337 0.984 1.00 75.31 69 ILE A N 1
ATOM 559 C CA . ILE A 1 69 ? -3.877 6.403 1.936 1.00 75.31 69 ILE A CA 1
ATOM 560 C C . ILE A 1 69 ? -5.100 7.189 1.444 1.00 75.31 69 ILE A C 1
ATOM 562 O O . ILE A 1 69 ? -6.011 7.465 2.217 1.00 75.31 69 ILE A O 1
ATOM 566 N N . LYS A 1 70 ? -5.165 7.521 0.148 1.00 75.88 70 LYS A N 1
ATOM 567 C CA . LYS A 1 70 ? -6.298 8.277 -0.406 1.00 75.88 70 LYS A CA 1
ATOM 568 C C . LYS A 1 70 ? -7.621 7.495 -0.399 1.00 75.88 70 LYS A C 1
ATOM 570 O O . LYS A 1 70 ? -8.668 8.127 -0.393 1.00 75.88 70 LYS A O 1
ATOM 575 N N . PHE A 1 71 ? -7.582 6.163 -0.378 1.00 67.44 71 PHE A N 1
ATOM 576 C CA . PHE A 1 71 ? -8.775 5.316 -0.296 1.00 67.44 71 PHE A CA 1
ATOM 577 C C . PHE A 1 71 ? -9.508 5.447 1.051 1.00 67.44 71 PHE A C 1
ATOM 579 O O . PHE A 1 71 ? -10.719 5.291 1.088 1.00 67.44 71 PHE A O 1
ATOM 586 N N . TYR A 1 72 ? -8.794 5.785 2.131 1.00 60.84 72 TYR A N 1
ATOM 587 C CA . TYR A 1 72 ? -9.356 5.900 3.488 1.00 60.84 72 TYR A CA 1
ATOM 588 C C . TYR A 1 72 ? -9.638 7.344 3.938 1.00 60.84 72 TYR A C 1
ATOM 590 O O . TYR A 1 72 ? -10.213 7.551 4.999 1.00 60.84 72 TYR A O 1
ATOM 598 N N . PHE A 1 73 ? -9.224 8.343 3.153 1.00 58.53 73 PHE A N 1
ATOM 599 C CA . PHE A 1 73 ? -9.431 9.772 3.437 1.00 58.53 73 PHE A CA 1
ATOM 600 C C . PHE A 1 73 ? -10.528 10.416 2.563 1.00 58.53 73 PHE A C 1
ATOM 602 O O . PHE A 1 73 ? -10.632 11.643 2.542 1.00 58.53 73 PHE A O 1
ATOM 609 N N . CYS A 1 74 ? -11.284 9.621 1.799 1.00 48.22 74 CYS A N 1
ATOM 610 C CA . CYS A 1 74 ? -12.339 10.091 0.898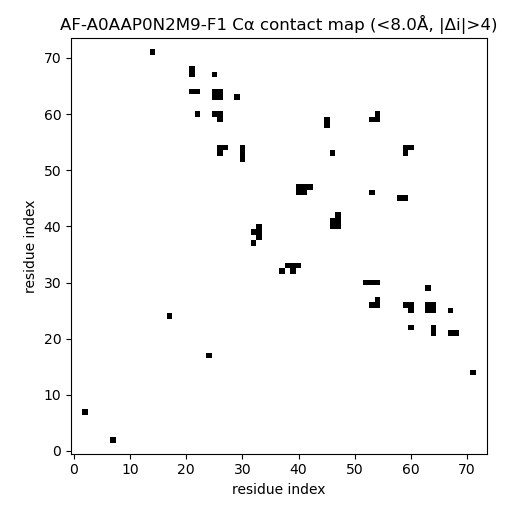 1.00 48.22 74 CYS A CA 1
ATOM 611 C C . CYS A 1 74 ? -13.734 9.849 1.475 1.00 48.22 74 CYS A C 1
ATOM 613 O O . CYS A 1 74 ? -13.905 8.812 2.150 1.00 48.22 74 CYS A O 1
#

Solvent-accessible surface area (backbone atoms only — not comparable to full-atom values): 4464 Å² total; per-residue (Å²): 141,76,88,49,89,74,51,53,56,54,53,51,57,53,42,68,62,48,62,81,42,36,77,59,51,24,40,51,53,53,46,52,48,37,69,78,36,57,76,55,36,68,77,36,83,89,39,59,89,52,90,65,71,63,83,76,39,68,70,50,45,58,49,29,37,55,51,51,55,52,67,76,74,109

Nearest PDB structures (foldseek):
  2oif-assembly1_F  TM=9.283E-01  e=1.789E-03  Hordeum vulgare
  2lh7-assembly1_A  TM=7.822E-01  e=1.587E-03  Lupinus luteus
  7dgl-assembly1_B  TM=8.848E-01  e=2.578E-01  Equus caballus
  2bk9-assembly1_A  TM=8.378E-01  e=9.626E-01  Drosophila melanogaster

pLDDT: mean 78.76, std 9.06, range [48.22, 90.06]

Foldseek 3Di:
DDDDPVVVVVLVVVCVVVVVCLLPVLLVVVLVVCVVPVVCLCVDPVSNPDPDRSNPPPVSSVVSSVVVVVVSVD

Mean predicted aligned error: 7.32 Å